Protein AF-A0A518DA22-F1 (afdb_monomer_lite)

Radius of gyration: 40.08 Å; chains: 1; bounding box: 86×63×98 Å

Secondary structure (DSSP, 8-state):
-------------------------HHHHHHHHHHHHHHHHHHHHHHHHHHHHHHHHSSS-S--HHHHHHHHHHHHHTTSS-HHHHHHHHHHHHHHHHHHHHHHHH--

pLDDT: mean 73.35, std 14.19, range [44.53, 96.19]

Sequence (108 aa):
MAVSTSGGQELAGQVPTILPIAQTASLNALAQAALWLALILALAGSGFWLMKKLRGGSAEDTPETGELLTKFRELHARGGLSDEEYRTIRTQLATELRTELRDNDDEA

Structure (mmCIF, N/CA/C/O backbone):
data_AF-A0A518DA22-F1
#
_entry.id   AF-A0A518DA22-F1
#
loop_
_atom_site.group_PDB
_atom_site.id
_atom_site.type_symbol
_atom_site.label_atom_id
_atom_site.label_alt_id
_atom_site.label_comp_id
_atom_site.label_asym_id
_atom_site.label_entity_id
_atom_site.label_seq_id
_atom_site.pdbx_PDB_ins_code
_atom_site.Cartn_x
_atom_site.Cartn_y
_atom_site.Cartn_z
_atom_site.occupancy
_atom_site.B_iso_or_equiv
_atom_site.auth_seq_id
_atom_site.auth_comp_id
_atom_site.auth_asym_id
_atom_site.auth_atom_id
_atom_site.pdbx_PDB_model_num
ATOM 1 N N . MET A 1 1 ? 59.237 -42.073 -67.189 1.00 48.41 1 MET A N 1
ATOM 2 C CA . MET A 1 1 ? 59.433 -41.601 -65.802 1.00 48.41 1 MET A CA 1
ATOM 3 C C . MET A 1 1 ? 59.082 -40.122 -65.765 1.00 48.41 1 MET A C 1
ATOM 5 O O . MET A 1 1 ? 59.396 -39.448 -66.734 1.00 48.41 1 MET A O 1
ATOM 9 N N . ALA A 1 2 ? 58.462 -39.682 -64.666 1.00 44.53 2 ALA A N 1
ATOM 10 C CA . ALA A 1 2 ? 57.889 -38.360 -64.382 1.00 44.53 2 ALA A CA 1
ATOM 11 C C . ALA A 1 2 ? 56.458 -38.134 -64.902 1.00 44.53 2 ALA A C 1
ATOM 13 O O . ALA A 1 2 ? 56.191 -38.348 -66.075 1.00 44.53 2 ALA A O 1
ATOM 14 N N . VAL A 1 3 ? 55.493 -37.652 -64.124 1.00 53.97 3 VAL A N 1
ATOM 15 C CA . VAL A 1 3 ? 55.226 -37.611 -62.673 1.00 53.97 3 VAL A CA 1
ATOM 16 C C . VAL A 1 3 ? 53.780 -37.106 -62.606 1.00 53.97 3 VAL A C 1
ATOM 18 O O . VAL A 1 3 ? 53.443 -36.136 -63.283 1.00 53.97 3 VAL A O 1
ATOM 21 N N . SER A 1 4 ? 52.908 -37.776 -61.851 1.00 50.22 4 SER A N 1
ATOM 22 C CA . SER A 1 4 ? 51.557 -37.277 -61.587 1.00 50.22 4 SER A CA 1
ATOM 23 C C . SER A 1 4 ? 51.648 -35.932 -60.879 1.00 50.22 4 SER A C 1
ATOM 25 O O . SER A 1 4 ? 52.141 -35.873 -59.755 1.00 50.22 4 SER A O 1
ATOM 27 N N . THR A 1 5 ? 51.129 -34.872 -61.496 1.00 58.66 5 THR A N 1
ATOM 28 C CA . THR A 1 5 ? 50.808 -33.641 -60.774 1.00 58.66 5 THR A CA 1
ATOM 29 C C . THR A 1 5 ? 49.319 -33.673 -60.433 1.00 58.66 5 THR A C 1
ATOM 31 O O . THR A 1 5 ? 48.444 -33.327 -61.220 1.00 58.66 5 THR A O 1
ATOM 34 N N . SER A 1 6 ? 49.030 -34.229 -59.258 1.00 57.97 6 SER A N 1
ATOM 35 C CA . SER A 1 6 ? 47.769 -34.030 -58.550 1.00 57.97 6 SER A CA 1
ATOM 36 C C . SER A 1 6 ? 47.941 -32.745 -57.748 1.00 57.97 6 SER A C 1
ATOM 38 O O . SER A 1 6 ? 48.488 -32.774 -56.648 1.00 57.97 6 SER A O 1
ATOM 40 N N . GLY A 1 7 ? 47.554 -31.615 -58.335 1.00 51.91 7 GLY A N 1
ATOM 41 C CA . GLY A 1 7 ? 47.719 -30.290 -57.748 1.00 51.91 7 GLY A CA 1
ATOM 42 C C . GLY A 1 7 ? 46.378 -29.589 -57.578 1.00 51.91 7 GLY A C 1
ATOM 43 O O . GLY A 1 7 ? 45.844 -29.069 -58.546 1.00 51.91 7 GLY A O 1
ATOM 44 N N . GLY A 1 8 ? 45.869 -29.620 -56.344 1.00 53.16 8 GLY A N 1
ATOM 45 C CA . GLY A 1 8 ? 45.085 -28.563 -55.697 1.00 53.16 8 GLY A CA 1
ATOM 46 C C . GLY A 1 8 ? 43.897 -27.975 -56.453 1.00 53.16 8 GLY A C 1
ATOM 47 O O . GLY A 1 8 ? 44.043 -27.008 -57.187 1.00 53.16 8 GLY A O 1
ATOM 48 N N . GLN A 1 9 ? 42.696 -28.471 -56.147 1.00 55.31 9 GLN A N 1
ATOM 49 C CA . GLN A 1 9 ? 41.472 -27.676 -56.251 1.00 55.31 9 GLN A CA 1
ATOM 50 C C . GLN A 1 9 ? 41.667 -26.393 -55.427 1.00 55.31 9 GLN A C 1
ATOM 52 O O . GLN A 1 9 ? 41.712 -26.446 -54.196 1.00 55.31 9 GLN A O 1
ATOM 57 N N . GLU A 1 10 ? 41.833 -25.259 -56.104 1.00 50.81 10 GLU A N 1
ATOM 58 C CA . GLU A 1 10 ? 41.801 -23.940 -55.486 1.00 50.81 10 GLU A CA 1
ATOM 59 C C . GLU A 1 10 ? 40.391 -23.715 -54.941 1.00 50.81 10 GLU A C 1
ATOM 61 O O . GLU A 1 10 ? 39.452 -23.382 -55.663 1.00 50.81 10 GLU A O 1
ATOM 66 N N . LEU A 1 11 ? 40.235 -23.951 -53.640 1.00 58.25 11 LEU A N 1
ATOM 67 C CA . LEU A 1 11 ? 39.087 -23.497 -52.877 1.00 58.25 11 LEU A CA 1
ATOM 68 C C . LEU A 1 11 ? 39.126 -21.969 -52.900 1.00 58.25 11 LEU A C 1
ATOM 70 O O . LEU A 1 11 ? 39.745 -21.342 -52.041 1.00 58.25 11 LEU A O 1
ATOM 74 N N . ALA A 1 12 ? 38.501 -21.380 -53.920 1.00 55.09 12 ALA A N 1
ATOM 75 C CA . ALA A 1 12 ? 38.177 -19.967 -53.960 1.00 55.09 12 ALA A CA 1
ATOM 76 C C . ALA A 1 12 ? 37.395 -19.658 -52.680 1.00 55.09 12 ALA A C 1
ATOM 78 O O . ALA A 1 12 ? 36.224 -20.013 -52.539 1.00 55.09 12 ALA A O 1
ATOM 79 N N . GLY A 1 13 ? 38.102 -19.098 -51.700 1.00 57.59 13 GLY A N 1
ATOM 80 C CA . GLY A 1 13 ? 37.576 -18.789 -50.386 1.00 57.59 13 GLY A CA 1
ATOM 81 C C . GLY A 1 13 ? 36.437 -17.796 -50.526 1.00 57.59 13 GLY A C 1
ATOM 82 O O . GLY A 1 13 ? 36.659 -16.593 -50.640 1.00 57.59 13 GLY A O 1
ATOM 83 N N . GLN A 1 14 ? 35.210 -18.306 -50.497 1.00 60.09 14 GLN A N 1
ATOM 84 C CA . GLN A 1 14 ? 34.027 -17.521 -50.203 1.00 60.09 14 GLN A CA 1
ATOM 85 C C . GLN A 1 14 ? 34.196 -17.014 -48.767 1.00 60.09 14 GLN A C 1
ATOM 87 O O . GLN A 1 14 ? 33.830 -17.694 -47.811 1.00 60.09 14 GLN A O 1
ATOM 92 N N . VAL A 1 15 ? 34.808 -15.842 -48.596 1.00 64.56 15 VAL A N 1
ATOM 93 C CA . VAL A 1 15 ? 34.780 -15.136 -47.314 1.00 64.56 15 VAL A CA 1
ATOM 94 C C . VAL A 1 15 ? 33.304 -14.848 -47.039 1.00 64.56 15 VAL A C 1
ATOM 96 O O . VAL A 1 15 ? 32.684 -14.143 -47.842 1.00 64.56 15 VAL A O 1
ATOM 99 N N . PRO A 1 16 ? 32.690 -15.394 -45.974 1.00 63.34 16 PRO A N 1
ATOM 100 C CA . PRO A 1 16 ? 31.327 -15.027 -45.648 1.00 63.34 16 PRO A CA 1
ATOM 101 C C . PRO A 1 16 ? 31.341 -13.539 -45.306 1.00 63.34 16 PRO A C 1
ATOM 103 O O . PRO A 1 16 ? 31.925 -13.119 -44.308 1.00 63.34 16 PRO A O 1
ATOM 106 N N . THR A 1 17 ? 30.737 -12.722 -46.165 1.00 72.00 17 THR A N 1
ATOM 107 C CA . THR A 1 17 ? 30.433 -11.330 -45.852 1.00 72.00 17 THR A CA 1
ATOM 108 C C . THR A 1 17 ? 29.454 -11.347 -44.685 1.00 72.00 17 THR A C 1
ATOM 110 O O . THR A 1 17 ? 28.257 -11.556 -44.865 1.00 72.00 17 THR A O 1
ATOM 113 N N . ILE A 1 18 ? 29.973 -11.199 -43.467 1.00 68.62 18 ILE A N 1
ATOM 114 C CA . ILE A 1 18 ? 29.149 -11.060 -42.272 1.00 68.62 18 ILE A CA 1
ATOM 115 C C . ILE A 1 18 ? 28.480 -9.691 -42.386 1.00 68.62 18 ILE A C 1
ATOM 117 O O . ILE A 1 18 ? 29.131 -8.657 -42.240 1.00 68.62 18 ILE A O 1
ATOM 121 N N . LEU A 1 19 ? 27.194 -9.681 -42.732 1.00 66.69 19 LEU A N 1
ATOM 122 C CA . LEU A 1 19 ? 26.406 -8.455 -42.773 1.00 66.69 19 LEU A CA 1
ATOM 123 C C . LEU A 1 19 ? 26.393 -7.834 -41.366 1.00 66.69 19 LEU A C 1
ATOM 125 O O . LEU A 1 19 ? 26.124 -8.554 -40.398 1.00 66.69 19 LEU A O 1
ATOM 129 N N . PRO A 1 20 ? 26.654 -6.524 -41.214 1.00 64.69 20 PRO A N 1
ATOM 130 C CA . PRO A 1 20 ? 26.452 -5.861 -39.937 1.00 64.69 20 PRO A CA 1
ATOM 131 C C . PRO A 1 20 ? 24.960 -5.934 -39.598 1.00 64.69 20 PRO A C 1
ATOM 133 O O . PRO A 1 20 ? 24.123 -5.379 -40.310 1.00 64.69 20 PRO A O 1
ATOM 136 N N . ILE A 1 21 ? 24.615 -6.653 -38.527 1.00 65.38 21 ILE A N 1
ATOM 137 C CA . ILE A 1 21 ? 23.256 -6.663 -37.985 1.00 65.38 21 ILE A CA 1
ATOM 138 C C . ILE A 1 21 ? 22.864 -5.220 -37.648 1.00 65.38 21 ILE A C 1
ATOM 140 O O . ILE A 1 21 ? 23.481 -4.568 -36.806 1.00 65.38 21 ILE A O 1
ATOM 144 N N . ALA A 1 22 ? 21.872 -4.694 -38.366 1.00 57.94 22 ALA A N 1
ATOM 145 C CA . ALA A 1 22 ? 21.385 -3.336 -38.187 1.00 57.94 22 ALA A CA 1
ATOM 146 C C . ALA A 1 22 ? 20.899 -3.144 -36.741 1.00 57.94 22 ALA A C 1
ATOM 148 O O . ALA A 1 22 ? 19.928 -3.757 -36.302 1.00 57.94 22 ALA A O 1
ATOM 149 N N . GLN A 1 23 ? 21.593 -2.290 -35.991 1.00 59.84 23 GLN A N 1
ATOM 150 C CA . GLN A 1 23 ? 21.371 -2.069 -34.562 1.00 59.84 23 GLN A CA 1
ATOM 151 C C . GLN A 1 23 ? 20.436 -0.869 -34.310 1.00 59.84 23 GLN A C 1
ATOM 153 O O . GLN A 1 23 ? 20.689 -0.042 -33.441 1.00 59.84 23 GLN A O 1
ATOM 158 N N . THR A 1 24 ? 19.361 -0.725 -35.092 1.00 61.12 24 THR A N 1
ATOM 159 C CA . THR A 1 24 ? 18.548 0.512 -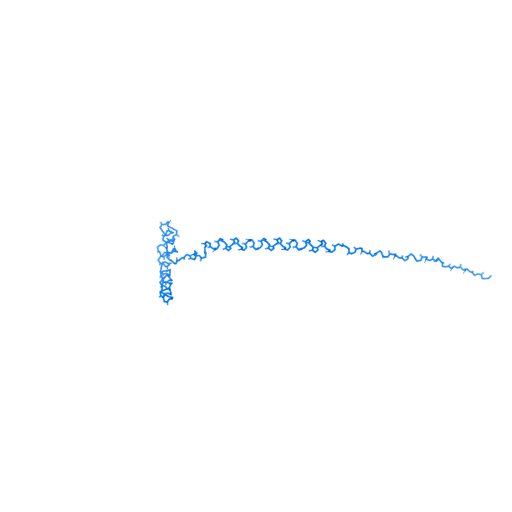35.121 1.00 61.12 24 THR A CA 1
ATOM 160 C C . THR A 1 24 ? 17.207 0.431 -34.381 1.00 61.12 24 THR A C 1
ATOM 162 O O . THR A 1 24 ? 16.341 1.272 -34.599 1.00 61.12 24 THR A O 1
ATOM 165 N N . ALA A 1 25 ? 17.006 -0.536 -33.478 1.00 58.62 25 ALA A N 1
ATOM 166 C CA . ALA A 1 25 ? 15.723 -0.725 -32.780 1.00 58.62 25 ALA A CA 1
ATOM 167 C C . ALA A 1 25 ? 15.716 -0.332 -31.285 1.00 58.62 25 ALA A C 1
ATOM 169 O O . ALA A 1 25 ? 14.754 -0.624 -30.577 1.00 58.62 25 ALA A O 1
ATOM 170 N N . SER A 1 26 ? 16.762 0.319 -30.765 1.00 61.88 26 SER A N 1
ATOM 171 C CA . SER A 1 26 ? 16.882 0.574 -29.317 1.00 61.88 26 SER A CA 1
ATOM 172 C C . SER A 1 26 ? 16.045 1.753 -28.807 1.00 61.88 26 SER A C 1
ATOM 174 O O . SER A 1 26 ? 15.609 1.727 -27.658 1.00 61.88 26 SER A O 1
ATOM 176 N N . LEU A 1 27 ? 15.758 2.760 -29.643 1.00 64.00 27 LEU A N 1
ATOM 177 C CA . LEU A 1 27 ? 14.987 3.941 -29.223 1.00 64.00 27 LEU A CA 1
ATOM 178 C C . LEU A 1 27 ? 13.519 3.601 -28.924 1.00 64.00 27 LEU A C 1
ATOM 180 O O . LEU A 1 27 ? 12.975 4.054 -27.919 1.00 64.00 27 LEU A O 1
ATOM 184 N N . ASN A 1 28 ? 12.903 2.741 -29.741 1.00 74.19 28 ASN A N 1
ATOM 185 C CA . ASN A 1 28 ? 11.533 2.273 -29.514 1.00 74.19 28 ASN A CA 1
ATOM 186 C C . ASN A 1 28 ? 11.444 1.378 -28.277 1.00 74.19 28 ASN A C 1
ATOM 188 O O . ASN A 1 28 ? 10.503 1.505 -27.501 1.00 74.19 28 ASN A O 1
ATOM 192 N N . ALA A 1 29 ? 12.442 0.516 -28.060 1.00 79.69 29 ALA A N 1
ATOM 193 C CA . ALA A 1 29 ? 12.499 -0.333 -26.875 1.00 79.69 29 ALA A CA 1
ATOM 194 C C . ALA A 1 29 ? 12.611 0.499 -25.588 1.00 79.69 29 ALA A C 1
ATOM 196 O O . ALA A 1 29 ? 11.935 0.206 -24.603 1.00 79.69 29 ALA A O 1
ATOM 197 N N . LEU A 1 30 ? 13.410 1.571 -25.612 1.00 81.31 30 LEU A N 1
ATOM 198 C CA . LEU A 1 30 ? 13.582 2.462 -24.468 1.00 81.31 30 LEU A CA 1
ATOM 199 C C . LEU A 1 30 ? 12.325 3.303 -24.200 1.00 81.31 30 LEU A C 1
ATOM 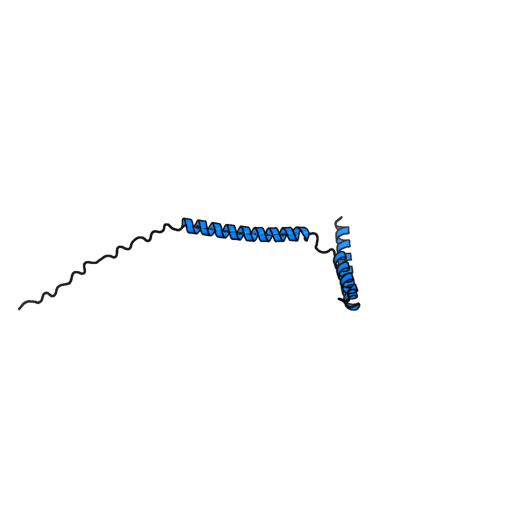201 O O . LEU A 1 30 ? 11.892 3.407 -23.054 1.00 81.31 30 LEU A O 1
ATOM 205 N N . ALA A 1 31 ? 11.697 3.844 -25.249 1.00 88.44 31 ALA A N 1
ATOM 206 C CA . ALA A 1 31 ? 10.433 4.571 -25.137 1.00 88.44 31 ALA A CA 1
ATOM 207 C C . ALA A 1 31 ? 9.295 3.665 -24.636 1.00 88.44 31 ALA A C 1
ATOM 209 O O . ALA A 1 31 ? 8.531 4.050 -23.753 1.00 88.44 31 ALA A O 1
ATOM 210 N N . GLN A 1 32 ? 9.217 2.434 -25.143 1.00 86.69 32 GLN A N 1
ATOM 211 C CA . GLN A 1 32 ? 8.245 1.440 -24.699 1.00 86.69 32 GLN A CA 1
ATOM 212 C C . GLN A 1 32 ? 8.466 1.059 -23.231 1.00 86.69 32 GLN A C 1
ATOM 214 O O . GLN A 1 32 ? 7.507 1.018 -22.463 1.00 86.69 32 GLN A O 1
ATOM 219 N N . ALA A 1 33 ? 9.714 0.833 -22.813 1.00 88.75 33 ALA A N 1
ATOM 220 C CA . ALA A 1 33 ? 10.040 0.563 -21.415 1.00 88.75 33 ALA A CA 1
ATOM 221 C C . ALA A 1 33 ? 9.660 1.739 -20.498 1.00 88.75 33 ALA A C 1
ATOM 223 O O . ALA A 1 33 ? 9.071 1.524 -19.439 1.00 88.75 33 ALA A O 1
ATOM 224 N N . ALA A 1 34 ? 9.931 2.978 -20.921 1.00 93.12 34 ALA A N 1
ATOM 225 C CA . ALA A 1 34 ? 9.561 4.175 -20.171 1.00 93.12 34 ALA A CA 1
ATOM 226 C C . ALA A 1 34 ? 8.038 4.325 -20.023 1.00 93.12 34 ALA A C 1
ATOM 228 O O . ALA A 1 34 ? 7.566 4.671 -18.942 1.00 93.12 34 ALA A O 1
ATOM 229 N N . LEU A 1 35 ? 7.263 4.013 -21.067 1.00 94.81 35 LEU A N 1
ATOM 230 C CA . LEU A 1 35 ? 5.797 4.020 -21.009 1.00 94.81 35 LEU A CA 1
ATOM 231 C C . LEU A 1 35 ? 5.253 2.981 -20.023 1.00 94.81 35 LEU A C 1
ATOM 233 O O . LEU A 1 35 ? 4.390 3.310 -19.211 1.00 94.81 35 LEU A O 1
ATOM 237 N N . TRP A 1 36 ? 5.775 1.752 -20.048 1.00 95.81 36 TRP A N 1
ATOM 238 C CA . TRP A 1 36 ? 5.383 0.717 -19.086 1.00 95.81 36 TRP A CA 1
ATOM 239 C C . TRP A 1 36 ? 5.742 1.102 -17.652 1.00 95.81 36 TRP A C 1
ATOM 241 O O . TRP A 1 36 ? 4.923 0.936 -16.750 1.00 95.81 36 TRP A O 1
ATOM 251 N N . LEU A 1 37 ? 6.931 1.667 -17.438 1.00 95.00 37 LEU A N 1
ATOM 252 C CA . LEU A 1 37 ? 7.350 2.149 -16.126 1.00 95.00 37 LEU A CA 1
ATOM 253 C C . LEU A 1 37 ? 6.442 3.282 -15.630 1.00 95.00 37 LEU A C 1
ATOM 255 O O . LEU A 1 37 ? 5.980 3.240 -14.492 1.00 95.00 37 LEU A O 1
ATOM 259 N N . ALA A 1 38 ? 6.150 4.264 -16.485 1.00 95.50 38 ALA A N 1
ATOM 260 C CA . ALA A 1 38 ? 5.247 5.363 -16.164 1.00 95.50 38 ALA A CA 1
ATOM 261 C C . ALA A 1 38 ? 3.840 4.856 -15.828 1.00 95.50 38 ALA A C 1
ATOM 263 O O . ALA A 1 38 ? 3.243 5.320 -14.859 1.00 95.50 38 ALA A O 1
ATOM 264 N N . LEU A 1 39 ? 3.336 3.866 -16.571 1.00 96.19 39 LEU A N 1
ATOM 265 C CA . LEU A 1 39 ? 2.051 3.229 -16.297 1.00 96.19 39 LEU A CA 1
ATOM 266 C C . LEU A 1 39 ? 2.050 2.544 -14.924 1.00 96.19 39 LEU A C 1
ATOM 268 O O . LEU A 1 39 ? 1.145 2.779 -14.129 1.00 96.19 39 LEU A O 1
ATOM 272 N N . ILE A 1 40 ? 3.076 1.751 -14.607 1.00 95.94 40 ILE A N 1
ATOM 273 C CA . ILE A 1 40 ? 3.198 1.077 -13.305 1.00 95.94 40 ILE A CA 1
ATOM 274 C C . ILE A 1 40 ? 3.266 2.099 -12.168 1.00 95.94 40 ILE A C 1
ATOM 276 O O . ILE A 1 40 ? 2.559 1.948 -11.175 1.00 95.94 40 ILE A O 1
ATOM 280 N N . LEU A 1 41 ? 4.072 3.154 -12.312 1.00 95.25 41 LEU A N 1
ATOM 281 C CA . LEU A 1 41 ? 4.168 4.218 -11.312 1.00 95.25 41 LEU A CA 1
ATOM 282 C C . LEU A 1 41 ? 2.850 4.977 -11.155 1.00 95.25 41 LEU A C 1
ATOM 284 O O . LEU A 1 41 ? 2.467 5.294 -10.032 1.00 95.25 41 LEU A O 1
ATOM 288 N N . ALA A 1 42 ? 2.131 5.228 -12.248 1.00 94.44 42 ALA A N 1
ATOM 289 C CA . ALA A 1 42 ? 0.814 5.846 -12.200 1.00 94.44 42 ALA A CA 1
ATOM 290 C C . ALA A 1 42 ? -0.198 4.950 -11.473 1.00 94.44 42 ALA A C 1
ATOM 292 O O . ALA A 1 42 ? -0.947 5.449 -10.635 1.00 94.44 42 ALA A O 1
ATOM 293 N N . LEU A 1 43 ? -0.198 3.637 -11.729 1.00 94.38 43 LEU A N 1
ATOM 294 C CA . LEU A 1 43 ? -1.058 2.678 -11.029 1.00 94.38 43 LEU A CA 1
ATOM 295 C C . LEU A 1 43 ? -0.692 2.573 -9.545 1.00 94.38 43 LEU A C 1
ATOM 297 O O . LEU A 1 43 ? -1.577 2.638 -8.694 1.00 94.38 43 LEU A O 1
ATOM 301 N N . ALA A 1 44 ? 0.596 2.457 -9.224 1.00 92.88 44 ALA A N 1
ATOM 302 C CA . ALA A 1 44 ? 1.084 2.374 -7.851 1.00 92.88 44 ALA A CA 1
ATOM 303 C C . ALA A 1 44 ? 0.787 3.663 -7.072 1.00 92.88 44 ALA A C 1
ATOM 305 O O . ALA A 1 44 ? 0.254 3.612 -5.965 1.00 92.88 44 ALA A O 1
ATOM 306 N N . GLY A 1 45 ? 1.063 4.821 -7.674 1.00 91.62 45 GLY A N 1
ATOM 307 C CA . GLY A 1 45 ? 0.768 6.132 -7.107 1.00 91.62 45 GLY A CA 1
ATOM 308 C C . GLY A 1 45 ? -0.730 6.359 -6.932 1.00 91.62 45 GLY A C 1
ATOM 309 O O . GLY A 1 45 ? -1.152 6.820 -5.876 1.00 91.62 45 GLY A O 1
ATOM 310 N N . SER A 1 46 ? -1.546 5.967 -7.913 1.00 87.62 46 SER A N 1
ATOM 311 C CA . SER A 1 46 ? -3.008 6.052 -7.818 1.00 87.62 46 SER A CA 1
ATOM 312 C C . SER A 1 46 ? -3.550 5.128 -6.737 1.00 87.62 46 SER A C 1
ATOM 314 O O . SER A 1 46 ? -4.387 5.560 -5.956 1.00 87.62 46 SER A O 1
ATOM 316 N N . GLY A 1 47 ? -3.050 3.893 -6.639 1.00 86.06 47 GLY A N 1
ATOM 317 C CA . GLY A 1 47 ? -3.415 2.950 -5.583 1.00 86.06 47 GLY A CA 1
ATOM 318 C C . GLY A 1 47 ? -3.038 3.471 -4.198 1.00 86.06 47 GLY A C 1
ATOM 319 O O . GLY A 1 47 ? -3.870 3.472 -3.294 1.00 86.06 47 GLY A O 1
ATOM 320 N N . PHE A 1 48 ? -1.824 4.006 -4.046 1.00 85.75 48 PHE A N 1
ATOM 321 C CA . PHE A 1 48 ? -1.386 4.647 -2.808 1.00 85.75 48 PHE A CA 1
ATOM 322 C C . PHE A 1 48 ? -2.238 5.874 -2.469 1.00 85.75 48 PHE A C 1
ATOM 324 O O . PHE A 1 48 ? -2.651 6.038 -1.323 1.00 85.75 48 PHE A O 1
ATOM 331 N N . TRP A 1 49 ? -2.551 6.718 -3.453 1.00 83.62 49 TRP A N 1
ATOM 332 C CA . TRP A 1 49 ? -3.391 7.898 -3.267 1.00 83.62 49 TRP A CA 1
ATOM 333 C C . TRP A 1 49 ? -4.828 7.525 -2.899 1.00 83.62 49 TRP A C 1
ATOM 335 O O . TRP A 1 49 ? -5.382 8.128 -1.985 1.00 83.62 49 TRP A O 1
ATOM 345 N N . LEU A 1 50 ? -5.407 6.501 -3.532 1.00 81.62 50 LEU A N 1
ATOM 346 C CA . LEU A 1 50 ? -6.718 5.954 -3.175 1.00 81.62 50 LEU A CA 1
ATOM 347 C C . LEU A 1 50 ? -6.702 5.415 -1.748 1.00 81.62 50 LEU A C 1
ATOM 349 O O . LEU A 1 50 ? -7.573 5.765 -0.959 1.00 81.62 50 LEU A O 1
ATOM 353 N N . MET A 1 51 ? -5.680 4.636 -1.388 1.00 78.81 51 MET A N 1
ATOM 354 C CA . MET A 1 51 ? -5.547 4.091 -0.041 1.00 78.81 51 MET A CA 1
ATOM 355 C C . MET A 1 51 ? -5.367 5.202 0.997 1.00 78.81 51 MET A C 1
ATOM 357 O O . MET A 1 51 ? -5.966 5.141 2.063 1.00 78.81 51 MET A O 1
ATOM 361 N N . LYS A 1 52 ? -4.597 6.252 0.682 1.00 75.88 52 LYS A N 1
ATOM 362 C CA . LYS A 1 52 ? -4.418 7.432 1.539 1.00 75.88 52 LYS A CA 1
ATOM 363 C C . LYS A 1 52 ? -5.671 8.298 1.606 1.00 75.88 52 LYS A C 1
ATOM 365 O O . LYS A 1 52 ? -5.890 8.937 2.620 1.00 75.88 52 LYS A O 1
ATOM 370 N N . LYS A 1 53 ? -6.477 8.359 0.547 1.00 74.62 53 LYS A N 1
ATOM 371 C CA . LYS A 1 53 ? -7.738 9.108 0.520 1.00 74.62 53 LYS A CA 1
ATOM 372 C C . LYS A 1 53 ? -8.814 8.394 1.330 1.00 74.62 53 LYS A C 1
ATOM 374 O O . LYS A 1 53 ? -9.488 9.037 2.120 1.00 74.62 53 LYS A O 1
ATOM 379 N N . LEU A 1 54 ? -8.914 7.074 1.193 1.00 68.50 54 LEU A N 1
ATOM 380 C CA . LEU A 1 54 ? -9.778 6.243 2.032 1.00 68.50 54 LEU A CA 1
ATOM 381 C C . LEU A 1 54 ? -9.310 6.284 3.491 1.00 68.50 54 LEU A C 1
ATOM 383 O O . LEU A 1 54 ? -10.109 6.513 4.388 1.00 68.50 54 LEU A O 1
ATOM 387 N N . ARG A 1 55 ? -7.997 6.196 3.728 1.00 59.53 55 ARG A N 1
ATOM 388 C CA . ARG A 1 55 ? -7.416 6.370 5.062 1.00 59.53 55 ARG A CA 1
ATOM 389 C C . ARG A 1 55 ? -7.392 7.822 5.533 1.00 59.53 55 ARG A C 1
ATOM 391 O O . ARG A 1 55 ? -7.126 8.042 6.689 1.00 59.53 55 ARG A O 1
ATOM 398 N N . GLY A 1 56 ? -7.672 8.809 4.689 1.00 51.06 56 GLY A N 1
ATOM 399 C CA . GLY A 1 56 ? -7.866 10.201 5.101 1.00 51.06 56 GLY A CA 1
ATOM 400 C C . GLY A 1 56 ? -9.268 10.443 5.655 1.00 51.06 56 GLY A C 1
ATOM 401 O O . GLY A 1 56 ? -9.449 11.381 6.412 1.00 51.06 56 GLY A O 1
ATOM 402 N N . GLY A 1 57 ? -10.230 9.577 5.311 1.00 51.06 57 GLY A N 1
ATOM 403 C CA . GLY A 1 57 ? -11.502 9.474 6.025 1.00 51.06 57 GLY A CA 1
ATOM 404 C C . GLY A 1 57 ? -11.369 8.717 7.347 1.00 51.06 57 GLY A C 1
ATOM 405 O O . GLY A 1 57 ? -12.064 9.057 8.285 1.00 51.06 57 GLY A O 1
ATOM 406 N N . SER A 1 58 ? -10.430 7.764 7.437 1.00 51.03 58 SER A N 1
ATOM 407 C CA . SER A 1 58 ? -10.237 6.920 8.629 1.00 51.03 58 SER A CA 1
ATOM 408 C C . SER A 1 58 ? -8.936 7.144 9.409 1.00 51.03 58 SER A C 1
ATOM 410 O O . SER A 1 58 ? -8.571 6.319 10.236 1.00 51.03 58 SER A O 1
ATOM 412 N N . ALA A 1 59 ? -8.204 8.229 9.155 1.00 48.50 59 ALA A N 1
ATOM 413 C CA . ALA A 1 59 ? -7.058 8.630 9.981 1.00 48.50 59 ALA A CA 1
ATOM 414 C C . ALA A 1 59 ? -7.531 9.372 11.236 1.00 48.50 59 ALA A C 1
ATOM 416 O O . ALA A 1 59 ? -6.827 9.352 12.238 1.00 48.50 59 ALA A O 1
ATOM 417 N N . GLU A 1 60 ? -8.734 9.950 11.185 1.00 49.34 60 GLU A N 1
ATOM 418 C CA . GLU A 1 60 ? -9.509 10.348 12.365 1.00 49.34 60 GLU A CA 1
ATOM 419 C C . GLU A 1 60 ? -10.292 9.170 12.972 1.00 49.34 60 GLU A C 1
ATOM 421 O O . GLU A 1 60 ? -10.608 9.205 14.151 1.0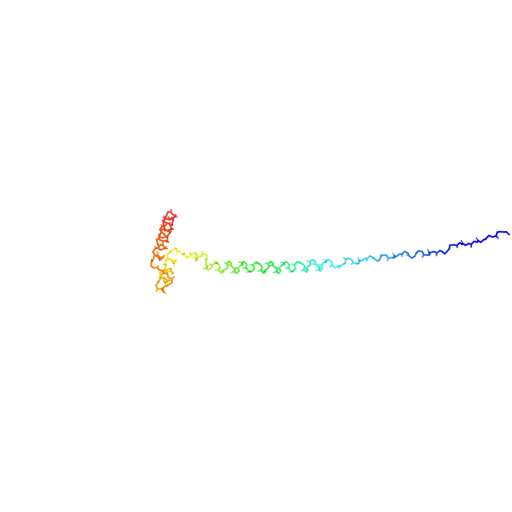0 49.34 60 GLU A O 1
ATOM 426 N N . ASP A 1 61 ? -10.505 8.078 12.224 1.00 51.03 61 ASP A N 1
ATOM 427 C CA . ASP A 1 61 ? -11.115 6.838 12.732 1.00 51.03 61 ASP A CA 1
ATOM 428 C C . ASP A 1 61 ? -10.057 5.834 13.232 1.00 51.03 61 ASP A C 1
ATOM 430 O O . ASP A 1 61 ? -10.141 4.633 12.952 1.00 51.03 61 ASP A O 1
ATOM 434 N N . THR A 1 62 ? -9.045 6.272 13.985 1.00 52.00 62 THR A N 1
ATOM 435 C CA . THR A 1 62 ? -8.594 5.355 15.044 1.00 52.00 62 THR A CA 1
ATOM 436 C C . THR A 1 62 ? -9.752 5.403 16.023 1.00 52.00 62 THR A C 1
ATOM 438 O O . THR A 1 62 ? -9.925 6.461 16.618 1.00 52.00 62 THR A O 1
ATOM 441 N N . PRO A 1 63 ? -10.631 4.380 16.083 1.00 53.91 63 PRO A N 1
ATOM 442 C CA . PRO A 1 63 ? -11.857 4.506 16.848 1.00 53.91 63 PRO A CA 1
ATOM 443 C C . PRO A 1 63 ? -11.437 4.820 18.274 1.00 53.91 63 PRO A C 1
ATOM 445 O O . PRO A 1 63 ? -10.790 3.987 18.914 1.00 53.91 63 PRO A O 1
ATOM 448 N N . GLU A 1 64 ? -11.758 6.039 18.709 1.00 66.12 64 GLU A N 1
ATOM 449 C CA . GLU A 1 64 ? -11.498 6.515 20.058 1.00 66.12 64 GLU A CA 1
ATOM 450 C C . GLU A 1 64 ? -11.941 5.403 21.006 1.00 66.12 64 GLU A C 1
ATOM 452 O O . GLU A 1 64 ? -12.949 4.724 20.752 1.00 66.12 64 GLU A O 1
ATOM 457 N N . THR A 1 65 ? -11.197 5.155 22.079 1.00 69.75 65 THR A N 1
ATOM 458 C CA . THR A 1 65 ? -11.439 3.981 22.929 1.00 69.75 65 THR A CA 1
ATOM 459 C C . THR A 1 65 ? -12.912 3.893 23.410 1.00 69.75 65 THR A C 1
ATOM 461 O O . THR A 1 65 ? -13.454 2.803 23.639 1.00 69.75 65 THR A O 1
ATOM 464 N N . GLY A 1 66 ? -13.626 5.029 23.459 1.00 65.19 66 GLY A N 1
ATOM 465 C CA . GLY A 1 66 ? -15.074 5.129 23.687 1.00 65.19 66 GLY A CA 1
ATOM 466 C 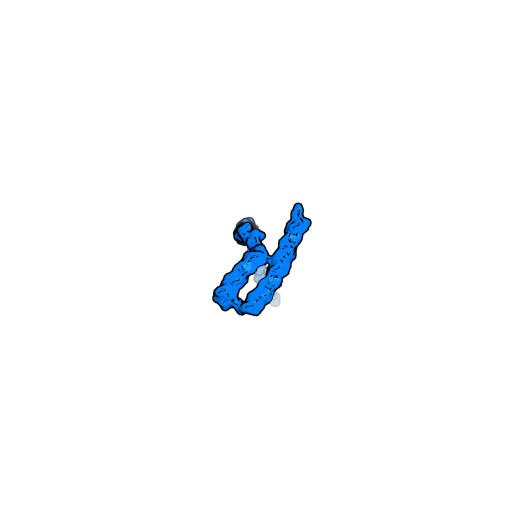C . GLY A 1 66 ? -15.983 4.546 22.586 1.00 65.19 66 GLY A C 1
ATOM 467 O O . GLY A 1 66 ? -17.025 3.948 22.893 1.00 65.19 66 GLY A O 1
ATOM 468 N N . GLU A 1 67 ? -15.612 4.648 21.310 1.00 71.62 67 GLU A N 1
ATOM 469 C CA . GLU A 1 67 ? -16.352 4.057 20.189 1.00 71.62 67 GLU A CA 1
ATOM 470 C C . GLU A 1 67 ? -16.191 2.527 20.163 1.00 71.62 67 GLU A C 1
ATOM 472 O O . GLU A 1 67 ? -17.167 1.794 19.961 1.00 71.62 67 GLU A O 1
ATOM 477 N N . LEU A 1 68 ? -14.991 2.024 20.479 1.00 79.94 68 LEU A N 1
ATOM 478 C CA . LEU A 1 68 ? -14.739 0.589 20.661 1.00 79.94 68 LEU A CA 1
ATOM 479 C C . LEU A 1 68 ? -15.596 0.009 21.796 1.00 79.94 68 LEU A C 1
ATOM 481 O O . LEU A 1 68 ? -16.268 -1.007 21.603 1.00 79.94 68 LEU A O 1
ATOM 485 N N . LEU A 1 69 ? -15.666 0.687 22.949 1.00 79.44 69 LEU A N 1
ATOM 486 C CA . LEU A 1 69 ? -16.548 0.310 24.066 1.00 79.44 69 LEU A CA 1
ATOM 487 C C . LEU A 1 69 ? -18.024 0.232 23.651 1.00 79.44 69 LEU A C 1
ATOM 489 O O . LEU A 1 69 ? -18.770 -0.624 24.137 1.00 79.44 69 LEU A O 1
ATOM 493 N N . THR A 1 70 ? -18.452 1.118 22.752 1.00 81.88 70 THR A N 1
ATOM 494 C CA . THR A 1 70 ? -19.824 1.146 22.237 1.00 81.88 70 THR A CA 1
ATOM 495 C C . THR A 1 70 ? -20.108 -0.039 21.315 1.00 81.88 70 THR A C 1
ATOM 497 O O . THR A 1 70 ? -21.117 -0.718 21.518 1.00 81.88 70 THR A O 1
ATOM 500 N N . LYS A 1 71 ? -19.193 -0.372 20.396 1.00 80.62 71 LYS A N 1
ATOM 501 C CA . LYS A 1 71 ? -19.309 -1.559 19.527 1.00 80.62 71 LYS A CA 1
ATOM 502 C C . LYS A 1 71 ? -19.287 -2.866 20.326 1.00 80.62 71 LYS A C 1
ATOM 504 O O . LYS A 1 71 ? -20.100 -3.752 20.074 1.00 80.62 71 LYS A O 1
ATOM 509 N N . PHE A 1 72 ? -18.432 -2.971 21.345 1.00 81.38 72 PHE A N 1
ATOM 510 C CA . PHE A 1 72 ? -18.404 -4.134 22.241 1.00 81.38 72 PHE A CA 1
ATOM 511 C C . PHE A 1 72 ? -19.697 -4.291 23.051 1.00 81.38 72 PHE A C 1
ATOM 513 O O . PHE A 1 72 ? -20.185 -5.408 23.220 1.00 81.38 72 PHE A O 1
ATOM 520 N N . ARG A 1 73 ? -20.291 -3.185 23.521 1.00 80.38 73 ARG A N 1
ATOM 521 C CA . ARG A 1 73 ? -21.592 -3.199 24.211 1.00 80.38 73 ARG A CA 1
ATOM 522 C C . ARG A 1 73 ? -22.721 -3.676 23.296 1.00 80.38 73 ARG A C 1
ATOM 524 O O . ARG A 1 73 ? -23.584 -4.425 23.743 1.00 80.38 73 ARG A O 1
ATOM 531 N N . GLU A 1 74 ? -22.716 -3.265 22.032 1.00 80.50 74 GLU A N 1
ATOM 532 C CA . GLU A 1 74 ? -23.699 -3.719 21.045 1.00 80.50 74 GLU A CA 1
ATOM 533 C C . GLU A 1 74 ? -23.527 -5.208 20.708 1.00 80.50 74 GLU A C 1
ATOM 535 O O . GLU A 1 74 ? -24.508 -5.951 20.649 1.00 80.50 74 GLU A O 1
ATOM 540 N N . LEU A 1 75 ? -22.280 -5.668 20.558 1.00 81.94 75 LEU A N 1
ATOM 541 C CA . LEU A 1 75 ? -21.966 -7.076 20.313 1.00 81.94 75 LEU A CA 1
ATOM 542 C C . LEU A 1 75 ? -22.409 -7.970 21.481 1.00 81.94 75 LEU A C 1
ATOM 544 O O . LEU A 1 75 ? -22.975 -9.040 21.260 1.00 81.94 75 LEU A O 1
ATOM 548 N N . HIS A 1 76 ? -22.227 -7.491 22.713 1.00 82.25 76 HIS A N 1
ATOM 549 C CA . HIS A 1 76 ? -22.727 -8.136 23.922 1.00 82.25 76 HIS A CA 1
ATOM 550 C C . HIS A 1 76 ? -24.261 -8.190 23.962 1.00 82.25 76 HIS A C 1
ATOM 552 O O . HIS A 1 76 ? -24.843 -9.251 24.166 1.00 82.25 76 HIS A O 1
ATOM 558 N N . ALA A 1 77 ? -24.940 -7.072 23.677 1.00 80.31 77 ALA A N 1
ATOM 559 C CA . ALA A 1 77 ? -26.404 -7.011 23.656 1.00 80.31 77 ALA A CA 1
ATOM 560 C C . ALA A 1 77 ? -27.038 -7.942 22.604 1.00 80.31 77 ALA A C 1
ATOM 562 O O . ALA A 1 77 ? -28.165 -8.401 22.777 1.00 80.31 77 ALA A O 1
ATOM 563 N N . ARG A 1 78 ? -26.309 -8.243 21.523 1.00 85.44 78 ARG A N 1
ATOM 564 C CA . ARG A 1 78 ? -26.713 -9.197 20.479 1.00 85.44 78 ARG A CA 1
ATOM 565 C C . ARG A 1 78 ? -26.366 -10.657 20.795 1.00 85.44 78 ARG A C 1
ATOM 567 O O . ARG A 1 78 ? -26.634 -11.519 19.960 1.00 85.44 78 ARG A O 1
ATOM 574 N N . GLY A 1 79 ? -25.782 -10.938 21.961 1.00 79.56 79 GLY A N 1
ATOM 575 C CA . GLY A 1 79 ? -25.386 -12.285 22.383 1.00 79.56 79 GLY A CA 1
ATOM 576 C C . GLY A 1 79 ? -24.125 -12.815 21.695 1.00 79.56 79 GLY A C 1
ATOM 577 O O . GLY A 1 79 ? -23.888 -14.018 21.707 1.00 79.56 79 GLY A O 1
ATOM 578 N N . GLY A 1 80 ? -23.326 -11.944 21.070 1.00 76.81 80 GLY A N 1
ATOM 579 C CA . GLY A 1 80 ? -22.049 -12.312 20.450 1.00 76.81 80 GLY A CA 1
ATOM 580 C C . GLY A 1 80 ? -20.879 -12.390 21.434 1.00 76.81 80 GLY A C 1
ATOM 581 O O . GLY A 1 80 ? -19.762 -12.668 21.009 1.00 76.81 80 GLY A O 1
ATOM 582 N N . LEU A 1 81 ? -21.122 -12.104 22.715 1.00 78.44 81 LEU A N 1
ATOM 583 C CA . LEU A 1 81 ? -20.117 -12.072 23.771 1.00 78.44 81 LEU A CA 1
ATOM 584 C C . LEU A 1 81 ? -20.764 -12.489 25.098 1.00 78.44 81 LEU A C 1
ATOM 586 O O . LEU A 1 81 ? -21.870 -12.031 25.388 1.00 78.44 81 LEU A O 1
ATOM 590 N N . SER A 1 82 ? -20.090 -13.328 25.886 1.00 75.62 82 SER A N 1
ATOM 591 C CA . SER A 1 82 ? -20.536 -13.680 27.242 1.00 75.62 82 SER A CA 1
ATOM 592 C C . SER A 1 82 ? -20.343 -12.511 28.214 1.00 75.62 82 SER A C 1
ATOM 594 O O . SER A 1 82 ? -19.467 -11.665 28.009 1.00 75.62 82 SER A O 1
ATOM 596 N N . ASP A 1 83 ? -21.095 -12.499 29.317 1.00 79.56 83 ASP A N 1
ATOM 597 C CA . ASP A 1 83 ? -20.982 -11.502 30.394 1.00 79.56 83 ASP A CA 1
ATOM 598 C C . ASP A 1 83 ? -19.537 -11.414 30.940 1.00 79.56 83 ASP A C 1
ATOM 600 O O . ASP A 1 83 ? -19.019 -10.323 31.208 1.00 79.56 83 ASP A O 1
ATOM 604 N N . GLU A 1 84 ? -18.845 -12.553 31.066 1.00 82.94 84 GLU A N 1
ATOM 605 C CA . GLU A 1 84 ? -17.456 -12.632 31.541 1.00 82.94 84 GLU A CA 1
ATOM 606 C C . GLU A 1 84 ? -16.459 -12.022 30.547 1.00 82.94 84 GLU A C 1
ATOM 608 O O . GLU A 1 84 ? -15.536 -11.292 30.936 1.00 82.94 84 GLU A O 1
ATOM 613 N N . GLU A 1 85 ? -16.654 -12.301 29.258 1.00 78.75 85 GLU A N 1
ATOM 614 C CA . GLU A 1 85 ? -15.822 -11.784 28.172 1.00 78.75 85 GLU A CA 1
ATOM 615 C C . GLU A 1 85 ? -16.027 -10.273 28.027 1.00 78.75 85 GLU A C 1
ATOM 617 O O . GLU A 1 85 ? -15.061 -9.511 27.946 1.00 78.75 85 GLU A O 1
ATOM 622 N N . TYR A 1 86 ? -17.279 -9.815 28.117 1.00 83.31 86 TYR A N 1
ATOM 623 C CA . TYR A 1 86 ? -17.613 -8.397 28.111 1.00 83.31 86 TYR A CA 1
ATOM 624 C C . TYR A 1 86 ? -16.986 -7.652 29.281 1.00 83.31 86 TYR A C 1
ATOM 626 O O . TYR A 1 86 ? -16.386 -6.594 29.089 1.00 83.31 86 TYR A O 1
ATOM 634 N N . ARG A 1 87 ? -17.081 -8.199 30.497 1.00 84.25 87 ARG A N 1
ATOM 635 C CA . ARG A 1 87 ? -16.515 -7.570 31.693 1.00 84.25 87 ARG A CA 1
ATOM 636 C C . ARG A 1 87 ? -15.000 -7.410 31.585 1.00 84.25 87 ARG A C 1
ATOM 638 O O . ARG A 1 87 ? -14.489 -6.344 31.919 1.00 84.25 87 ARG A O 1
ATOM 645 N N . THR A 1 88 ? -14.306 -8.431 31.090 1.00 86.44 88 THR A N 1
ATOM 646 C CA . THR A 1 88 ? -12.847 -8.411 30.924 1.00 86.44 88 THR A CA 1
ATOM 647 C C . THR A 1 88 ? -12.417 -7.350 29.911 1.00 86.44 88 THR A C 1
ATOM 649 O O . THR A 1 88 ? -11.594 -6.488 30.225 1.00 86.44 88 THR A O 1
ATOM 652 N N . ILE A 1 89 ? -13.040 -7.344 28.730 1.00 82.50 89 ILE A N 1
ATOM 653 C CA . ILE A 1 89 ? -12.722 -6.392 27.658 1.00 82.50 89 ILE A CA 1
ATOM 654 C C . ILE A 1 89 ? -13.081 -4.962 28.076 1.00 82.50 89 ILE A C 1
ATOM 656 O O . ILE A 1 89 ? -12.297 -4.038 27.870 1.00 82.50 89 ILE A O 1
ATOM 660 N N . ARG A 1 90 ? -14.228 -4.772 28.740 1.00 84.38 90 ARG A N 1
ATOM 661 C CA . ARG A 1 90 ? -14.645 -3.472 29.278 1.00 84.38 90 ARG A CA 1
ATOM 662 C C . ARG A 1 90 ? -13.627 -2.916 30.266 1.00 84.38 90 ARG A C 1
ATOM 664 O O . ARG A 1 90 ? -13.369 -1.718 30.237 1.00 84.38 90 ARG A O 1
ATOM 671 N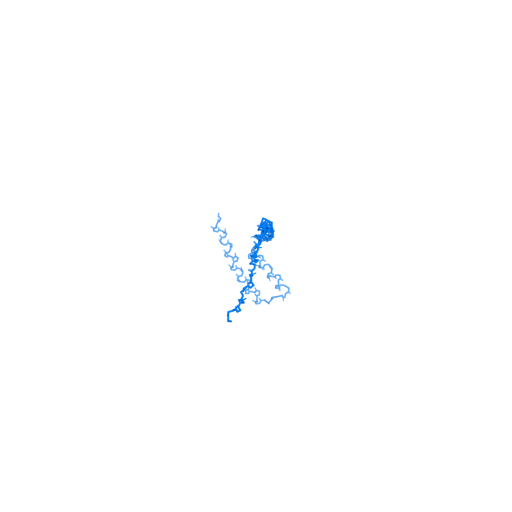 N . THR A 1 91 ? -13.083 -3.747 31.154 1.00 87.44 91 THR A N 1
ATOM 672 C CA . THR A 1 91 ? -12.077 -3.297 32.123 1.00 87.44 91 THR A CA 1
ATOM 673 C C . THR A 1 91 ? -10.800 -2.849 31.421 1.00 87.44 91 THR A C 1
ATOM 675 O O . THR A 1 91 ? -10.297 -1.778 31.743 1.00 87.44 91 THR A O 1
ATOM 678 N N . GLN A 1 92 ? -10.321 -3.611 30.437 1.00 84.31 92 GLN A N 1
ATOM 679 C CA . GLN A 1 92 ? -9.117 -3.261 29.687 1.00 84.31 92 GLN A CA 1
ATOM 680 C C . GLN A 1 92 ? -9.294 -1.961 28.884 1.00 84.31 92 GLN A C 1
ATOM 682 O O . GLN A 1 92 ? -8.496 -1.039 29.044 1.00 84.31 92 GLN A O 1
ATOM 687 N N . LEU A 1 93 ? -10.383 -1.834 28.116 1.00 83.12 93 LEU A N 1
ATOM 688 C CA . LEU A 1 93 ? -10.671 -0.618 27.343 1.00 83.12 93 LEU A CA 1
ATOM 689 C C . LEU A 1 93 ? -10.934 0.599 28.240 1.00 83.12 93 LEU A C 1
ATOM 691 O O . LEU A 1 93 ? -10.554 1.710 27.895 1.00 83.12 93 LEU A O 1
ATOM 695 N N . ALA A 1 94 ? -11.558 0.429 29.409 1.00 83.25 94 ALA A N 1
ATOM 696 C CA . ALA A 1 94 ? -11.759 1.542 30.340 1.00 83.25 94 ALA A CA 1
ATOM 697 C C . ALA A 1 94 ? -10.434 2.074 30.916 1.00 83.25 94 ALA A C 1
ATOM 699 O O . ALA A 1 94 ? -10.319 3.269 31.189 1.00 83.25 94 ALA A O 1
ATOM 700 N N . THR A 1 95 ? -9.435 1.207 31.109 1.00 85.81 95 THR A N 1
ATOM 701 C CA . THR A 1 95 ? -8.085 1.617 31.525 1.00 85.81 95 THR A CA 1
ATOM 702 C C . THR A 1 95 ? -7.365 2.383 30.418 1.00 85.81 95 THR A C 1
ATOM 704 O O . THR A 1 95 ? -6.736 3.406 30.693 1.00 85.81 95 THR A O 1
ATOM 707 N N . GLU A 1 96 ? -7.489 1.919 29.179 1.00 81.56 96 GLU A N 1
ATOM 708 C CA . GLU A 1 96 ? -6.865 2.538 28.009 1.00 81.56 96 GLU A CA 1
ATOM 709 C C . GLU A 1 96 ? -7.498 3.908 27.702 1.00 81.56 96 GLU A C 1
ATOM 711 O O . GLU A 1 96 ? -6.778 4.899 27.630 1.00 81.56 96 GLU A O 1
ATOM 716 N N . LEU A 1 97 ? -8.834 4.013 27.743 1.00 82.38 97 LEU A N 1
ATOM 717 C CA . LEU A 1 97 ? -9.566 5.278 27.582 1.00 82.38 97 LEU A CA 1
ATOM 718 C C . LEU A 1 97 ? -9.178 6.315 28.642 1.00 82.38 97 LEU A C 1
ATOM 720 O O . LEU A 1 97 ? -9.025 7.496 28.355 1.00 82.38 97 LEU A O 1
ATOM 724 N N . ARG A 1 98 ? -9.011 5.888 29.897 1.00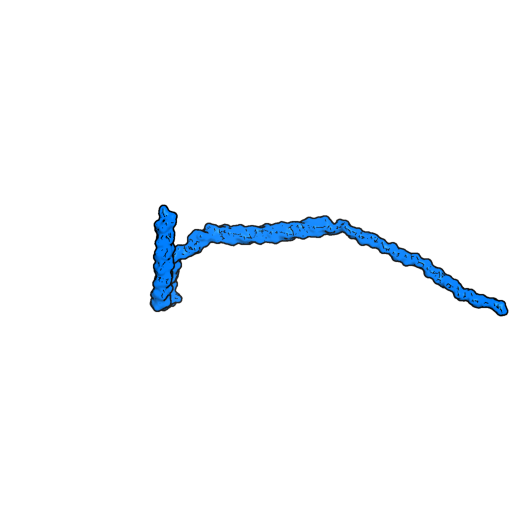 81.12 98 ARG A N 1
ATOM 725 C CA . ARG A 1 98 ? -8.593 6.799 30.971 1.00 81.12 98 ARG A CA 1
ATOM 726 C C . ARG A 1 98 ? -7.155 7.283 30.795 1.00 81.12 98 ARG A C 1
ATOM 728 O O . ARG A 1 98 ? -6.819 8.361 31.275 1.00 81.12 98 ARG A O 1
ATOM 735 N N . THR A 1 99 ? -6.316 6.473 30.158 1.00 83.50 99 THR A N 1
ATOM 736 C CA . THR A 1 99 ? -4.936 6.845 29.844 1.00 83.50 99 THR A CA 1
ATOM 737 C C . THR A 1 99 ? -4.915 7.856 28.704 1.00 83.50 99 THR A C 1
ATOM 739 O O . THR A 1 99 ? -4.270 8.885 28.851 1.00 83.50 99 THR A O 1
ATOM 742 N N . GLU A 1 100 ? -5.697 7.615 27.649 1.00 73.75 100 GLU A N 1
ATOM 743 C CA . GLU A 1 100 ? -5.874 8.519 26.506 1.00 73.75 100 GLU A CA 1
ATOM 744 C C . GLU A 1 100 ? -6.420 9.892 26.933 1.00 73.75 100 GLU A C 1
ATOM 746 O O . GLU A 1 100 ? -5.849 10.917 26.575 1.00 73.75 100 GLU A O 1
ATOM 751 N N . LEU A 1 101 ? -7.461 9.936 27.775 1.00 79.94 101 LEU A N 1
ATOM 752 C CA . LEU A 1 101 ? -8.011 11.200 28.288 1.00 79.94 101 LEU A CA 1
ATOM 753 C C . LEU A 1 101 ? -6.993 11.996 29.116 1.00 79.94 101 LEU A C 1
ATOM 755 O O . LEU A 1 101 ? -6.914 13.210 28.987 1.00 79.94 101 LEU A O 1
ATOM 759 N N . ARG A 1 102 ? -6.192 11.315 29.944 1.00 78.38 102 ARG A N 1
ATOM 760 C CA . ARG A 1 102 ? -5.186 11.982 30.780 1.00 78.38 102 ARG A CA 1
ATOM 761 C C . ARG A 1 102 ? -4.034 12.559 29.955 1.00 78.38 102 ARG A C 1
ATOM 763 O O . ARG A 1 102 ? -3.550 13.628 30.289 1.00 78.38 102 ARG A O 1
ATOM 770 N N . ASP A 1 103 ? -3.620 11.863 28.900 1.00 74.12 103 ASP A N 1
ATOM 771 C CA . ASP A 1 103 ? -2.556 12.317 27.994 1.00 74.12 103 ASP A CA 1
ATOM 772 C C . ASP A 1 103 ? -2.991 13.566 27.203 1.00 74.12 103 ASP A C 1
ATOM 774 O O . ASP A 1 103 ? -2.223 14.508 27.047 1.00 74.12 103 ASP A O 1
ATOM 778 N N . ASN A 1 104 ? -4.263 13.622 26.783 1.00 71.06 104 ASN A N 1
ATOM 779 C CA . ASN A 1 104 ? -4.831 14.796 26.108 1.00 71.06 104 ASN A CA 1
ATOM 780 C C . ASN A 1 104 ? -4.997 16.013 27.040 1.00 71.06 104 ASN A C 1
ATOM 782 O O . ASN A 1 104 ? -4.858 17.144 26.580 1.00 71.06 104 ASN A O 1
ATOM 786 N N . ASP A 1 105 ? -5.289 15.800 28.328 1.00 72.12 105 ASP A N 1
ATOM 787 C CA . ASP A 1 105 ? -5.404 16.877 29.324 1.00 72.12 105 ASP A CA 1
ATOM 788 C C . ASP A 1 105 ? -4.034 17.484 29.707 1.00 72.12 105 ASP A C 1
ATOM 790 O O . ASP A 1 105 ? -3.976 18.643 30.112 1.00 72.12 105 ASP A O 1
ATOM 794 N N . ASP A 1 106 ? -2.942 16.716 29.593 1.00 67.25 106 ASP A N 1
ATOM 795 C CA . ASP A 1 106 ? -1.574 17.149 29.928 1.00 67.25 106 ASP A CA 1
ATOM 796 C C . ASP A 1 106 ? -0.873 17.894 28.759 1.00 67.25 106 ASP A C 1
ATOM 798 O O . ASP A 1 106 ? 0.087 18.636 28.986 1.00 67.25 106 ASP A O 1
ATOM 802 N N . GLU A 1 107 ? -1.350 17.727 27.518 1.00 56.16 107 GLU A N 1
ATOM 803 C CA . GLU A 1 107 ? -0.841 18.392 26.299 1.00 56.16 107 GLU A CA 1
ATOM 804 C C . GLU A 1 107 ? -1.582 19.712 25.950 1.00 56.16 107 GLU A C 1
ATOM 806 O O . GLU A 1 107 ? -1.201 20.391 24.989 1.00 56.16 107 GLU A O 1
ATOM 811 N N . ALA A 1 108 ? -2.627 20.086 26.705 1.00 48.38 108 ALA A N 1
ATOM 812 C CA . ALA A 1 108 ? -3.464 21.283 26.502 1.00 48.38 108 ALA A CA 1
ATOM 813 C C . ALA A 1 108 ? -3.095 22.462 27.425 1.00 48.38 108 ALA A C 1
ATOM 815 O O . ALA A 1 108 ? -3.177 23.623 26.951 1.00 48.38 108 ALA A O 1
#

Foldseek 3Di:
DDDDDPDDDPPPDPPPPPPPDPPPCVVVVVVVVVVVVVVVCVVVVVVVVVVVVVCVVCVVVPPQLVNVLVVLVVCVVVVVADPVRNVVVNVVSVVVNVVVVVVVVVVD

Organism: NCBI:txid2528009